Protein AF-A0A820II27-F1 (afdb_monomer)

Radius of gyration: 9.25 Å; Cα contacts (8 Å, |Δi|>4): 26; chains: 1; bounding box: 23×17×17 Å

Organism: NCBI:txid392033

Nearest PDB structures (foldseek):
  7s03-assembly1_A-2  TM=9.215E-01  e=1.794E-01  Homo sapiens
  5hoo-assembly1_B  TM=9.313E-01  e=3.800E-01  Drosophila mauritiana
  5hoo-assembly1_A  TM=9.304E-01  e=5.721E-01  Drosophila mauritiana
  3hot-assembly1_A  TM=9.125E-01  e=4.992E-01  Drosophila mauritiana
  3hot-assembly1_B  TM=9.022E-01  e=9.223E-01  Drosophila mauritiana

Structure (mmCIF, N/CA/C/O backbone):
data_AF-A0A820II27-F1
#
_entry.id   AF-A0A820II27-F1
#
loop_
_atom_site.group_PDB
_atom_site.id
_atom_site.type_symbol
_at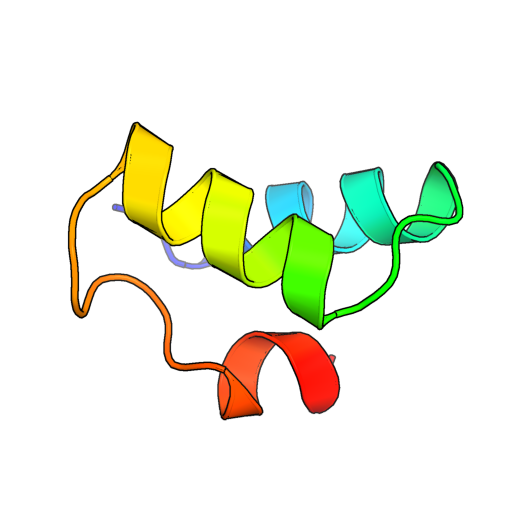om_site.label_atom_id
_atom_site.label_alt_id
_atom_site.label_comp_id
_atom_site.label_asym_id
_atom_site.label_entity_id
_atom_site.label_seq_id
_atom_site.pdbx_PDB_ins_code
_atom_site.Cartn_x
_atom_site.Cartn_y
_atom_site.Cartn_z
_atom_site.occupancy
_atom_site.B_iso_or_equiv
_atom_site.auth_seq_id
_atom_site.auth_comp_id
_atom_site.auth_asym_id
_atom_site.auth_atom_id
_atom_site.pdbx_PDB_model_num
ATOM 1 N N . MET A 1 1 ? -8.341 -7.394 8.321 1.00 61.16 1 MET A N 1
ATOM 2 C CA . MET A 1 1 ? -7.045 -7.874 7.804 1.00 61.16 1 MET A CA 1
ATOM 3 C C . MET A 1 1 ? -5.958 -7.581 8.819 1.00 61.16 1 MET A C 1
ATOM 5 O O . MET A 1 1 ? -6.001 -6.518 9.429 1.00 61.16 1 MET A O 1
ATOM 9 N N . ASP A 1 2 ? -5.020 -8.502 9.021 1.00 79.62 2 ASP A N 1
ATOM 10 C CA . ASP A 1 2 ? -3.945 -8.316 9.994 1.00 79.62 2 ASP A CA 1
ATOM 11 C C . ASP A 1 2 ? -3.010 -7.168 9.606 1.00 79.62 2 ASP A C 1
ATOM 13 O O . ASP A 1 2 ? -2.509 -7.104 8.479 1.00 79.62 2 ASP A O 1
ATOM 17 N N . LYS A 1 3 ? -2.723 -6.274 10.561 1.00 77.38 3 LYS A N 1
ATOM 18 C CA . LYS A 1 3 ? -1.804 -5.138 10.356 1.00 77.38 3 LYS A CA 1
ATOM 19 C C . LYS A 1 3 ? -0.409 -5.603 9.926 1.00 77.38 3 LYS A C 1
ATOM 21 O O . LYS A 1 3 ? 0.255 -4.910 9.160 1.00 77.38 3 LYS A O 1
ATOM 26 N N . LEU A 1 4 ? 0.015 -6.787 10.376 1.00 83.25 4 LEU A N 1
ATOM 27 C CA . LEU A 1 4 ? 1.278 -7.408 9.973 1.00 83.25 4 LEU A CA 1
ATOM 28 C C . LEU A 1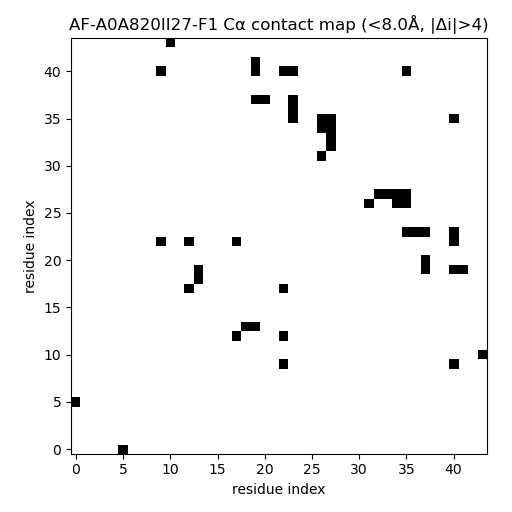 4 ? 1.307 -7.748 8.477 1.00 83.25 4 LEU A C 1
ATOM 30 O O . LEU A 1 4 ? 2.318 -7.512 7.822 1.00 83.25 4 LEU A O 1
ATOM 34 N N . CYS A 1 5 ? 0.197 -8.238 7.920 1.00 85.25 5 CYS A N 1
ATOM 35 C CA . CYS A 1 5 ? 0.101 -8.586 6.503 1.00 85.25 5 CYS A CA 1
ATOM 36 C C . CYS A 1 5 ? 0.221 -7.338 5.614 1.00 85.25 5 CYS A C 1
ATOM 38 O O . CYS A 1 5 ? 1.033 -7.310 4.690 1.00 85.25 5 CYS A O 1
ATOM 40 N N . ILE A 1 6 ? -0.504 -6.267 5.958 1.00 85.88 6 ILE A N 1
ATOM 41 C CA . ILE A 1 6 ? -0.453 -4.983 5.240 1.00 85.88 6 ILE A CA 1
ATOM 42 C C . ILE A 1 6 ? 0.953 -4.378 5.293 1.00 85.88 6 ILE A C 1
ATOM 44 O O . ILE A 1 6 ? 1.478 -3.915 4.283 1.00 85.88 6 ILE A O 1
ATOM 48 N N . ARG A 1 7 ? 1.595 -4.407 6.463 1.00 87.25 7 ARG A N 1
ATOM 49 C CA . ARG A 1 7 ? 2.936 -3.843 6.636 1.00 87.25 7 ARG A CA 1
ATOM 50 C C . ARG A 1 7 ? 3.987 -4.619 5.838 1.00 87.25 7 ARG A C 1
ATOM 52 O O . ARG A 1 7 ? 4.835 -4.006 5.191 1.00 87.25 7 ARG A O 1
ATOM 59 N N . SER A 1 8 ? 3.898 -5.950 5.824 1.00 89.69 8 SER A N 1
ATOM 60 C CA . SER A 1 8 ? 4.744 -6.801 4.979 1.00 89.69 8 SER A CA 1
ATOM 61 C C . SER A 1 8 ? 4.504 -6.539 3.491 1.00 89.69 8 SER A C 1
ATOM 63 O O . SER A 1 8 ? 5.469 -6.420 2.744 1.00 89.69 8 SER A O 1
ATOM 65 N N . PHE A 1 9 ? 3.249 -6.364 3.065 1.00 89.62 9 PHE A N 1
ATOM 66 C CA . PHE A 1 9 ? 2.909 -6.013 1.684 1.00 89.62 9 PHE A CA 1
ATOM 67 C C . PHE A 1 9 ? 3.551 -4.687 1.257 1.00 89.62 9 PHE A C 1
ATOM 69 O O . PHE A 1 9 ? 4.281 -4.648 0.267 1.00 89.62 9 PHE A O 1
ATOM 76 N N . ILE A 1 10 ? 3.346 -3.622 2.043 1.00 90.25 10 ILE A N 1
ATOM 77 C CA . ILE A 1 10 ? 3.925 -2.296 1.788 1.00 90.25 10 ILE A CA 1
ATOM 78 C C . ILE A 1 10 ? 5.450 -2.405 1.669 1.00 90.25 10 ILE A C 1
ATOM 80 O O . ILE A 1 10 ? 6.033 -1.919 0.701 1.00 90.25 10 ILE A O 1
ATOM 84 N N . LYS A 1 11 ? 6.104 -3.103 2.607 1.00 90.88 11 LYS A N 1
ATOM 85 C CA . LYS A 1 11 ? 7.561 -3.298 2.599 1.00 90.88 11 LYS A CA 1
ATOM 86 C C . LYS A 1 11 ? 8.049 -4.024 1.341 1.00 90.88 11 LYS A C 1
ATOM 88 O O . LYS A 1 11 ? 9.030 -3.592 0.743 1.00 90.88 11 LYS A O 1
ATOM 93 N N . THR A 1 12 ? 7.372 -5.090 0.923 1.00 92.62 12 THR A N 1
ATOM 94 C CA . THR A 1 12 ? 7.734 -5.838 -0.289 1.00 92.62 12 THR A CA 1
ATOM 95 C C . THR A 1 12 ? 7.608 -4.978 -1.543 1.00 92.62 12 THR A C 1
ATOM 97 O O . THR A 1 12 ? 8.476 -5.036 -2.408 1.00 92.62 12 THR A O 1
ATOM 100 N N . ARG A 1 13 ? 6.577 -4.132 -1.647 1.00 93.00 13 ARG A N 1
ATOM 101 C CA . ARG A 1 13 ? 6.432 -3.237 -2.803 1.00 93.00 13 ARG A CA 1
ATOM 102 C C . ARG A 1 13 ? 7.475 -2.128 -2.844 1.00 93.00 13 ARG A C 1
ATOM 104 O O . ARG A 1 13 ? 7.986 -1.823 -3.916 1.00 93.00 13 ARG A O 1
ATOM 111 N N . TRP A 1 14 ? 7.870 -1.603 -1.687 1.00 91.00 14 TRP A N 1
ATOM 112 C CA . TRP A 1 14 ? 9.010 -0.691 -1.605 1.00 91.00 14 TRP A CA 1
ATOM 113 C C . TRP A 1 14 ? 10.316 -1.336 -2.084 1.00 91.00 14 TRP A C 1
ATOM 115 O O . TRP A 1 14 ? 11.103 -0.675 -2.754 1.00 91.00 14 TRP A O 1
ATOM 125 N N . LEU A 1 15 ? 10.547 -2.618 -1.777 1.00 93.00 15 LEU A N 1
ATOM 126 C CA . LEU A 1 15 ? 11.720 -3.358 -2.270 1.00 93.00 15 LEU A CA 1
ATOM 127 C C . LEU A 1 15 ? 11.703 -3.558 -3.791 1.00 93.00 15 LEU A C 1
ATOM 129 O O . LEU A 1 15 ? 12.758 -3.691 -4.399 1.00 93.00 15 LEU A O 1
ATOM 133 N N . LEU A 1 16 ? 10.518 -3.551 -4.399 1.00 92.75 16 LEU A N 1
ATOM 134 C CA . LEU A 1 16 ? 10.330 -3.584 -5.850 1.00 92.75 16 LEU A CA 1
ATOM 135 C C . LEU A 1 16 ? 10.400 -2.185 -6.489 1.00 92.75 16 LEU A C 1
ATOM 137 O O . LEU A 1 16 ? 10.075 -2.036 -7.664 1.00 92.75 16 LEU A O 1
ATOM 141 N N . SER A 1 17 ? 10.817 -1.163 -5.733 1.00 92.31 17 SER A N 1
ATOM 142 C CA . SER A 1 17 ? 10.927 0.230 -6.185 1.00 92.31 17 SER A CA 1
ATOM 143 C C . SER A 1 17 ? 9.599 0.872 -6.608 1.00 92.31 17 SER A C 1
ATOM 145 O O . SER A 1 17 ? 9.603 1.839 -7.370 1.00 92.31 17 SER A O 1
ATOM 147 N N . LEU A 1 18 ? 8.459 0.379 -6.102 1.00 92.06 18 LEU A N 1
ATOM 148 C CA . LEU A 1 18 ? 7.176 1.063 -6.279 1.00 92.06 18 LEU A CA 1
ATOM 149 C C . LEU A 1 18 ? 7.117 2.315 -5.403 1.00 92.06 18 LEU A C 1
ATOM 151 O O . LEU A 1 18 ? 7.636 2.344 -4.284 1.00 92.06 18 LEU A O 1
ATOM 155 N N . ASN A 1 19 ? 6.434 3.341 -5.901 1.00 91.88 19 ASN A N 1
ATOM 156 C CA . ASN A 1 19 ? 6.169 4.551 -5.133 1.00 91.88 19 ASN A CA 1
ATOM 157 C C . ASN A 1 19 ? 4.929 4.390 -4.231 1.00 91.88 19 ASN A C 1
ATOM 159 O O 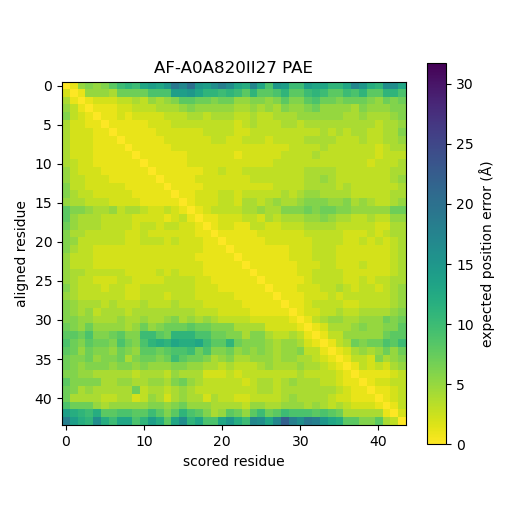. ASN A 1 19 ? 4.100 3.499 -4.419 1.00 91.88 19 ASN A O 1
ATOM 163 N N . ALA A 1 20 ? 4.786 5.272 -3.238 1.00 89.75 20 ALA A N 1
ATOM 164 C CA . ALA A 1 20 ? 3.698 5.195 -2.261 1.00 89.75 20 ALA A CA 1
ATOM 165 C C . ALA A 1 20 ? 2.299 5.225 -2.904 1.00 89.75 20 ALA A C 1
ATOM 167 O O . ALA A 1 20 ? 1.386 4.576 -2.399 1.00 89.75 20 ALA A O 1
ATOM 168 N N . THR A 1 21 ? 2.131 5.952 -4.013 1.00 91.62 21 THR A N 1
ATOM 169 C CA . THR A 1 21 ? 0.863 6.041 -4.752 1.00 91.62 21 THR A CA 1
ATOM 170 C C . THR A 1 21 ? 0.484 4.692 -5.350 1.00 91.62 21 THR A C 1
ATOM 172 O O . THR A 1 21 ? -0.595 4.193 -5.061 1.00 91.62 21 THR A O 1
ATOM 175 N N . GLN A 1 22 ? 1.403 4.042 -6.068 1.00 93.12 22 GLN A N 1
ATOM 176 C CA . GLN A 1 22 ? 1.175 2.716 -6.650 1.00 93.12 22 GLN A CA 1
ATOM 177 C C . GLN A 1 22 ? 0.846 1.675 -5.575 1.00 93.12 22 GLN A C 1
ATOM 179 O O . GLN A 1 22 ? -0.069 0.873 -5.736 1.00 93.12 22 GLN A O 1
ATOM 184 N N . ILE A 1 23 ? 1.557 1.713 -4.446 1.00 92.25 23 ILE A N 1
ATOM 185 C CA . ILE A 1 23 ? 1.311 0.801 -3.322 1.00 92.25 23 ILE A CA 1
ATOM 186 C C . ILE A 1 23 ? -0.084 1.029 -2.730 1.00 92.25 23 ILE A C 1
ATOM 188 O O . ILE A 1 23 ? -0.784 0.071 -2.400 1.00 92.25 23 ILE A O 1
ATOM 192 N N . HIS A 1 24 ? -0.495 2.289 -2.583 1.00 91.50 24 HIS A N 1
ATOM 193 C CA . HIS A 1 24 ? -1.814 2.629 -2.066 1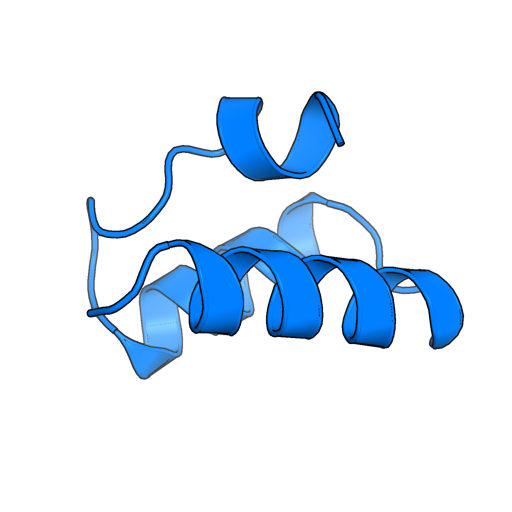.00 91.50 24 HIS A CA 1
ATOM 194 C C . HIS A 1 24 ? -2.940 2.229 -3.024 1.00 91.50 24 HIS A C 1
ATOM 196 O O . HIS A 1 24 ? -3.953 1.697 -2.564 1.00 91.50 24 HIS A O 1
ATOM 202 N N . ASP A 1 25 ? -2.751 2.429 -4.325 1.00 91.50 25 ASP A N 1
ATOM 203 C CA . ASP A 1 25 ? -3.715 2.035 -5.349 1.00 91.50 25 ASP A CA 1
ATOM 204 C C . ASP A 1 25 ? -3.880 0.514 -5.388 1.00 91.50 25 ASP A C 1
ATOM 206 O O . ASP A 1 25 ? -5.008 0.026 -5.380 1.00 91.50 25 ASP A O 1
ATOM 210 N N . GLU A 1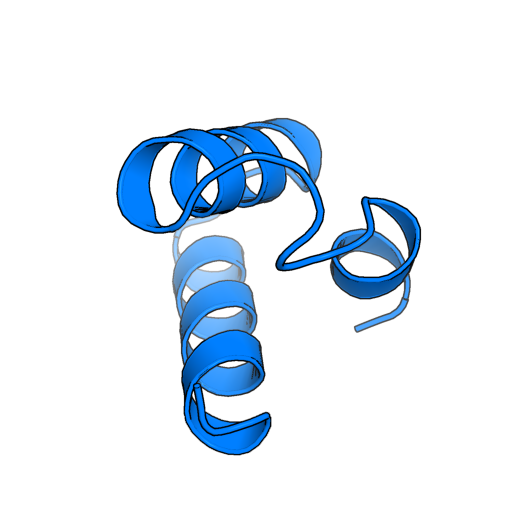 26 ? -2.786 -0.254 -5.316 1.00 91.38 26 GLU A N 1
ATOM 211 C CA . GLU A 1 26 ? -2.852 -1.719 -5.220 1.00 91.38 26 GLU A CA 1
ATOM 212 C C . GLU A 1 26 ? -3.614 -2.183 -3.973 1.00 91.38 26 GLU A C 1
ATOM 214 O O . GLU A 1 26 ? -4.442 -3.091 -4.047 1.00 91.38 26 GLU A O 1
ATOM 219 N N . LEU A 1 27 ? -3.362 -1.551 -2.822 1.00 88.81 27 LEU A N 1
ATOM 220 C CA . LEU A 1 27 ? -4.062 -1.871 -1.576 1.00 88.81 27 LEU A CA 1
ATOM 221 C C . LEU A 1 27 ? -5.552 -1.532 -1.661 1.00 88.81 27 LEU A C 1
ATOM 223 O O . LEU A 1 27 ? -6.388 -2.294 -1.178 1.00 88.81 27 LEU A O 1
ATOM 227 N N . THR A 1 28 ? -5.883 -0.41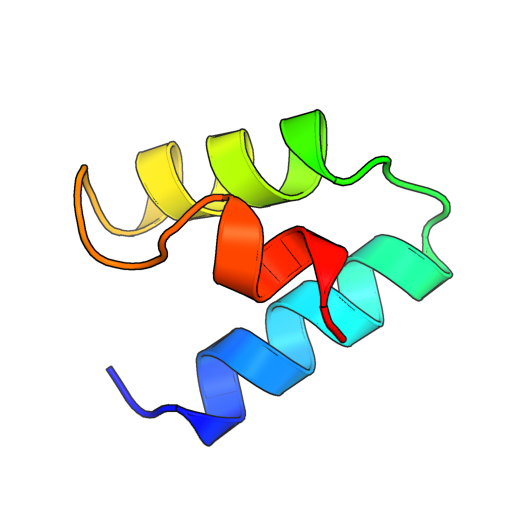1 -2.292 1.00 89.62 28 THR A N 1
ATOM 228 C CA . THR A 1 28 ? -7.265 0.033 -2.480 1.00 89.62 28 THR A CA 1
ATOM 229 C C . THR A 1 28 ? -8.002 -0.871 -3.464 1.00 89.62 28 THR A C 1
ATOM 231 O O . THR A 1 28 ? -9.150 -1.228 -3.214 1.00 89.62 28 THR A O 1
ATOM 234 N N . ALA A 1 29 ? -7.344 -1.299 -4.543 1.00 89.75 29 ALA A N 1
ATOM 235 C CA . ALA A 1 29 ? -7.915 -2.204 -5.534 1.00 89.75 29 ALA A CA 1
ATOM 236 C C . ALA A 1 29 ? -8.118 -3.623 -4.982 1.00 89.75 29 ALA A C 1
ATOM 238 O O . ALA A 1 29 ? -9.141 -4.245 -5.255 1.00 89.75 29 ALA A O 1
ATOM 239 N N . ALA A 1 30 ? -7.170 -4.135 -4.191 1.00 87.06 30 ALA A N 1
ATOM 240 C CA . ALA A 1 30 ? -7.239 -5.494 -3.660 1.00 87.06 30 ALA A CA 1
ATOM 241 C C . ALA A 1 30 ? -8.195 -5.636 -2.465 1.00 87.06 30 ALA A C 1
ATOM 243 O O . ALA A 1 30 ? -8.826 -6.681 -2.312 1.00 87.06 30 ALA A O 1
ATOM 244 N N . TYR A 1 31 ? -8.289 -4.614 -1.607 1.00 84.50 31 TYR A N 1
ATOM 245 C CA . TYR A 1 31 ? -8.981 -4.724 -0.316 1.00 84.50 31 TYR A CA 1
ATOM 246 C C . TYR A 1 31 ? -10.130 -3.729 -0.127 1.00 84.50 31 TYR A C 1
ATOM 248 O O . TYR A 1 31 ? -10.887 -3.851 0.835 1.00 84.50 31 TYR A O 1
ATOM 256 N N . GLY A 1 32 ? -10.297 -2.779 -1.045 1.00 83.31 32 GLY A N 1
ATOM 257 C CA . GLY A 1 32 ? -11.330 -1.753 -0.990 1.00 83.31 32 GLY A CA 1
ATOM 258 C C . GLY A 1 32 ? -10.863 -0.442 -0.356 1.00 83.31 32 GLY A C 1
ATOM 259 O O . GLY A 1 32 ? -9.844 -0.353 0.338 1.00 83.31 32 GLY A O 1
ATOM 260 N N . GLN A 1 33 ? -11.641 0.609 -0.611 1.00 80.19 33 GLN A N 1
ATOM 261 C CA . GLN A 1 33 ? -11.389 1.950 -0.087 1.00 80.19 33 GLN A CA 1
ATOM 262 C C . GLN A 1 33 ? -11.456 1.962 1.449 1.00 80.19 33 GLN A C 1
ATOM 264 O O . GLN A 1 33 ? -12.391 1.435 2.045 1.00 80.19 33 GLN A O 1
ATOM 269 N N . GLY A 1 34 ? -10.459 2.576 2.096 1.00 76.56 34 GLY A N 1
ATOM 270 C CA . GLY A 1 34 ? -10.422 2.759 3.554 1.00 76.56 34 GLY A CA 1
ATOM 271 C C . GLY A 1 34 ? -9.677 1.680 4.349 1.00 76.56 34 GLY A C 1
ATOM 272 O O . GLY A 1 34 ? -9.514 1.836 5.557 1.00 76.56 34 GLY A O 1
ATOM 273 N N . VAL A 1 35 ? -9.165 0.623 3.706 1.00 77.12 35 VAL A N 1
ATOM 274 C CA . VAL A 1 35 ? -8.375 -0.414 4.403 1.00 77.12 35 VAL A CA 1
ATOM 275 C C . VAL A 1 35 ? -7.006 0.105 4.848 1.00 77.12 35 VAL A C 1
ATOM 277 O O . VAL A 1 35 ? -6.507 -0.282 5.906 1.00 77.12 35 VAL A O 1
ATOM 280 N N . VAL A 1 36 ? -6.402 1.004 4.067 1.00 80.31 36 VAL A N 1
ATOM 281 C CA . VAL A 1 36 ? -5.116 1.639 4.376 1.00 80.31 36 VAL A CA 1
ATOM 282 C C . VAL A 1 36 ? -5.185 3.109 3.995 1.00 80.31 36 VAL A C 1
ATOM 284 O O . VAL A 1 36 ? -5.514 3.439 2.860 1.00 80.31 36 VAL A O 1
ATOM 287 N N . SER A 1 37 ? -4.854 3.992 4.937 1.00 84.69 37 SER A N 1
ATOM 288 C CA . SER A 1 37 ? -4.666 5.410 4.631 1.00 84.69 37 SER A CA 1
ATOM 289 C C . SER A 1 37 ? -3.363 5.599 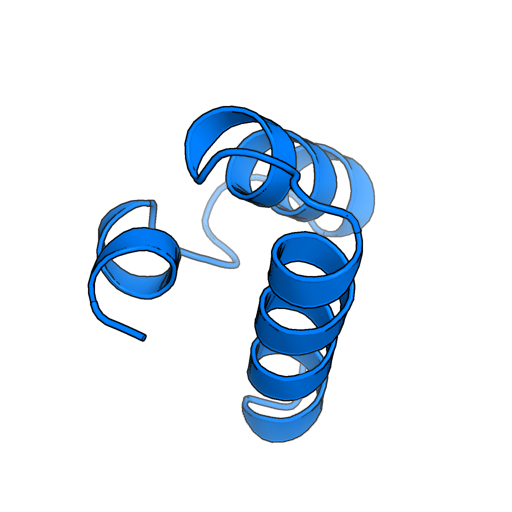3.863 1.00 84.69 37 SER A C 1
ATOM 291 O O . SER A 1 37 ? -2.344 5.002 4.210 1.00 84.69 37 SER A O 1
ATOM 293 N N . TYR A 1 38 ? -3.347 6.500 2.885 1.00 84.62 38 TYR A N 1
ATOM 294 C CA . TYR A 1 38 ? -2.124 6.880 2.180 1.00 84.62 38 TYR A CA 1
ATOM 295 C C . TYR A 1 38 ? -0.982 7.279 3.135 1.00 84.62 38 TYR A C 1
ATOM 297 O O . TYR A 1 38 ? 0.178 6.914 2.937 1.00 84.62 38 TYR A O 1
ATOM 305 N N . SER A 1 39 ? -1.318 7.946 4.245 1.00 84.06 39 SER A N 1
ATOM 306 C CA . SER A 1 39 ? -0.354 8.318 5.288 1.00 84.06 39 SER A CA 1
ATOM 307 C C . SER A 1 39 ? 0.320 7.113 5.951 1.00 84.06 39 SER A C 1
ATOM 309 O O . SER A 1 39 ? 1.464 7.220 6.383 1.00 84.06 39 SER A O 1
ATOM 311 N N . THR A 1 40 ? -0.348 5.959 6.000 1.00 81.81 40 THR A N 1
ATOM 312 C CA . THR A 1 40 ? 0.218 4.693 6.484 1.00 81.81 40 THR A CA 1
ATOM 313 C C . THR A 1 40 ? 1.266 4.137 5.520 1.00 81.81 40 THR A C 1
ATOM 315 O O . THR A 1 40 ? 2.234 3.531 5.964 1.00 81.81 40 THR A O 1
ATOM 318 N N . VAL A 1 41 ? 1.111 4.364 4.213 1.00 84.00 41 VAL A N 1
ATOM 319 C CA . VAL A 1 41 ? 2.075 3.912 3.197 1.00 84.00 41 VAL A CA 1
ATOM 320 C C . VAL A 1 41 ? 3.329 4.792 3.191 1.00 84.00 41 VAL A C 1
ATOM 322 O O . VAL A 1 41 ? 4.440 4.277 3.055 1.00 84.00 41 VAL A O 1
ATOM 325 N N . ILE A 1 42 ? 3.162 6.107 3.381 1.00 85.44 42 ILE A N 1
ATOM 326 C CA . ILE A 1 42 ? 4.272 7.073 3.428 1.00 85.44 42 ILE A CA 1
ATOM 327 C C . ILE A 1 42 ? 5.095 6.961 4.718 1.00 85.44 42 ILE A C 1
ATOM 329 O O . ILE A 1 42 ? 6.319 7.052 4.655 1.00 85.44 42 ILE A O 1
ATOM 333 N N . ASN A 1 43 ? 4.455 6.765 5.876 1.00 73.12 43 ASN A N 1
ATOM 334 C CA . ASN A 1 43 ? 5.136 6.835 7.179 1.00 73.12 43 ASN A CA 1
ATOM 335 C C . ASN A 1 43 ? 5.882 5.556 7.623 1.00 73.12 43 ASN A C 1
ATOM 337 O O . ASN 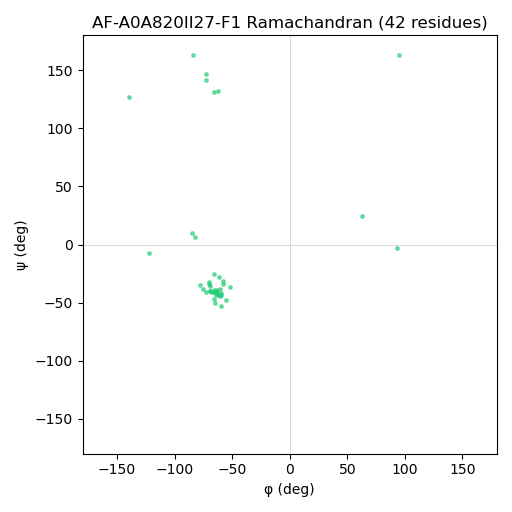A 1 43 ? 6.388 5.558 8.737 1.00 73.12 43 ASN A O 1
ATOM 341 N N . LYS A 1 44 ? 5.987 4.521 6.771 1.00 61.19 44 LYS A N 1
ATOM 342 C CA . LYS A 1 44 ? 6.757 3.258 6.954 1.00 61.19 44 LYS A CA 1
ATOM 343 C C . LYS A 1 44 ? 6.620 2.503 8.296 1.00 61.19 44 LYS A C 1
ATOM 345 O O . LYS A 1 44 ? 7.243 2.883 9.306 1.00 61.19 44 LYS A O 1
#

Mean predicted aligned error: 3.93 Å

Solvent-accessible surface area (backbone atoms only — not comparable to full-atom values): 2744 Å² total; per-residue (Å²): 131,62,68,66,58,54,53,51,51,55,53,54,41,49,76,70,69,50,52,57,65,60,53,44,50,51,49,32,73,75,69,35,85,80,75,69,56,64,68,62,59,69,68,111

Secondary structur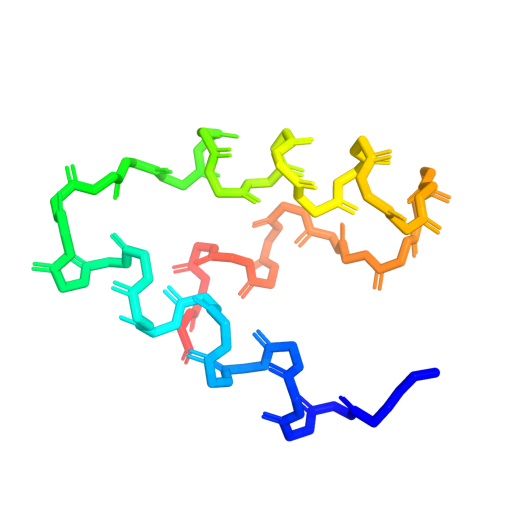e (DSSP, 8-state):
--HHHHHHHHHHHHHTT--HHHHHHHHHHHH-TTSS-HHHHHT-

Foldseek 3Di:
DDPVVLVVQLVVVVVVVDDLVVSVVVCCVVPNPPPDDSVNSVVD

InterPro domains:
  IPR041426 Mos1 transposase, HTH domain [PF17906] (6-41)

Sequence (44 aa):
MDKLCIRSFIKTRWLLSLNATQIHDELTAAYGQGVVSYSTVINK

pLDDT: mean 85.82, std 7.46, range [61.16, 93.12]